Protein AF-A0A8T3MYI1-F1 (afdb_monomer_lite)

Structure (mmCIF, N/CA/C/O backbone):
data_AF-A0A8T3MYI1-F1
#
_entry.id   AF-A0A8T3MYI1-F1
#
loop_
_atom_site.group_PDB
_atom_site.id
_atom_site.type_symbol
_atom_site.label_atom_id
_atom_site.label_alt_id
_atom_site.label_comp_id
_atom_site.label_asym_id
_atom_site.label_entity_id
_atom_site.label_seq_id
_atom_site.pdbx_PDB_ins_code
_atom_site.Cartn_x
_atom_site.Cartn_y
_atom_site.Cartn_z
_atom_site.occupancy
_atom_site.B_iso_or_equiv
_atom_site.auth_seq_id
_atom_site.auth_comp_id
_atom_site.auth_asym_id
_atom_site.auth_atom_id
_atom_site.pdbx_PDB_model_num
ATOM 1 N N . VAL A 1 1 ? 1.004 -7.650 1.756 1.00 81.44 1 VAL A N 1
ATOM 2 C CA . VAL A 1 1 ? 0.601 -7.490 0.341 1.00 81.44 1 VAL A CA 1
ATOM 3 C C . VAL A 1 1 ? 0.420 -8.869 -0.266 1.00 81.44 1 VAL A C 1
ATOM 5 O O . VAL A 1 1 ? 1.256 -9.726 -0.008 1.00 81.44 1 VAL A O 1
ATOM 8 N N . HIS A 1 2 ? -0.669 -9.087 -1.003 1.00 85.06 2 HIS A N 1
ATOM 9 C CA . HIS A 1 2 ? -0.891 -10.297 -1.803 1.00 85.06 2 HIS A CA 1
ATOM 10 C C . HIS A 1 2 ? -0.866 -9.922 -3.284 1.00 85.06 2 HIS A C 1
ATOM 12 O O . HIS A 1 2 ? -1.237 -8.796 -3.618 1.00 85.06 2 HIS A O 1
ATOM 18 N N . ASN A 1 3 ? -0.448 -10.842 -4.149 1.00 83.56 3 ASN A N 1
ATOM 19 C CA . ASN A 1 3 ? -0.556 -10.671 -5.597 1.00 83.56 3 ASN A CA 1
ATOM 20 C C . ASN A 1 3 ? -1.598 -11.628 -6.200 1.00 83.56 3 ASN A C 1
ATOM 22 O O . ASN A 1 3 ? -2.142 -12.500 -5.522 1.00 83.56 3 ASN A O 1
ATOM 26 N N . THR A 1 4 ? -1.874 -11.466 -7.494 1.00 77.19 4 THR A N 1
ATOM 27 C CA . THR A 1 4 ? -2.800 -12.326 -8.252 1.00 77.19 4 THR A CA 1
ATOM 28 C C . THR A 1 4 ? -2.270 -13.746 -8.497 1.00 77.19 4 THR A C 1
ATOM 30 O O . THR A 1 4 ? -2.989 -14.557 -9.067 1.00 77.19 4 THR A O 1
ATOM 33 N N . HIS A 1 5 ? -1.049 -14.058 -8.044 1.00 79.25 5 HIS A N 1
ATOM 34 C CA . HIS A 1 5 ? -0.406 -15.375 -8.132 1.00 79.25 5 HIS A CA 1
ATOM 35 C C . HIS A 1 5 ? -0.456 -16.131 -6.792 1.00 79.25 5 HIS A C 1
ATOM 37 O O . HIS A 1 5 ? 0.260 -17.110 -6.611 1.00 79.25 5 HIS A O 1
ATOM 43 N N . LEU A 1 6 ? -1.299 -15.683 -5.850 1.00 81.38 6 LEU A N 1
ATOM 44 C CA . LEU A 1 6 ? -1.470 -16.267 -4.510 1.00 81.38 6 LEU A CA 1
ATOM 45 C C . LEU A 1 6 ? -0.225 -16.180 -3.610 1.00 81.38 6 LEU A C 1
ATOM 47 O O . LEU A 1 6 ? -0.163 -16.822 -2.563 1.00 81.38 6 LEU A O 1
ATOM 51 N N . GLU A 1 7 ? 0.746 -15.342 -3.964 1.00 84.56 7 GLU A N 1
ATOM 52 C CA . GLU A 1 7 ? 1.916 -15.083 -3.132 1.00 84.56 7 GLU A CA 1
ATOM 53 C C . GLU A 1 7 ? 1.643 -13.961 -2.127 1.00 84.56 7 GLU A C 1
ATOM 55 O O . GLU A 1 7 ? 0.741 -13.129 -2.296 1.00 84.56 7 GLU A O 1
ATOM 60 N N . ARG A 1 8 ? 2.480 -13.893 -1.085 1.00 87.56 8 ARG A N 1
ATOM 61 C CA . ARG A 1 8 ? 2.399 -12.864 -0.048 1.00 87.56 8 ARG A CA 1
ATOM 62 C C . ARG A 1 8 ? 3.771 -12.325 0.328 1.00 87.56 8 ARG A C 1
ATOM 64 O O . ARG A 1 8 ? 4.687 -13.088 0.611 1.00 87.56 8 ARG A O 1
ATOM 71 N N . HIS A 1 9 ? 3.850 -11.006 0.468 1.00 86.12 9 HIS A N 1
ATOM 72 C CA . HIS A 1 9 ? 5.003 -10.308 1.030 1.00 86.12 9 HIS A CA 1
ATOM 73 C C . HIS A 1 9 ? 4.572 -9.325 2.123 1.00 86.12 9 HIS A C 1
ATOM 75 O O . HIS A 1 9 ? 3.527 -8.672 2.009 1.00 86.12 9 HIS A O 1
ATOM 81 N N . LEU A 1 10 ? 5.357 -9.225 3.198 1.00 87.62 10 LEU A N 1
ATOM 82 C CA . LEU A 1 10 ? 5.094 -8.324 4.318 1.00 87.62 10 LEU A CA 1
ATOM 83 C C . LEU A 1 10 ? 6.112 -7.184 4.313 1.00 87.62 10 LEU A C 1
ATOM 85 O O . LEU A 1 10 ? 7.280 -7.401 4.610 1.00 87.62 10 LEU A O 1
ATOM 89 N N . TYR A 1 11 ? 5.639 -5.971 4.039 1.00 86.62 11 TYR A N 1
ATOM 90 C CA . TYR A 1 11 ? 6.406 -4.754 4.280 1.00 86.62 11 TYR A CA 1
ATOM 91 C C . TYR A 1 11 ? 6.145 -4.294 5.711 1.00 86.62 11 TYR A C 1
ATOM 93 O O . TYR A 1 11 ? 5.000 -4.015 6.074 1.00 86.62 11 TYR A O 1
ATOM 101 N N . THR A 1 12 ? 7.186 -4.254 6.537 1.00 88.19 12 THR A N 1
ATOM 102 C CA . THR A 1 12 ? 7.083 -3.795 7.924 1.00 88.19 12 THR A CA 1
ATOM 103 C C . THR A 1 12 ? 7.441 -2.321 8.012 1.00 88.19 12 THR A C 1
ATOM 105 O O . THR A 1 12 ? 8.564 -1.937 7.696 1.00 88.19 12 THR A O 1
ATOM 108 N N . LEU A 1 13 ? 6.500 -1.512 8.487 1.00 86.19 13 LEU A N 1
ATOM 109 C CA . LEU A 1 13 ? 6.693 -0.094 8.771 1.00 86.19 13 LEU A CA 1
ATOM 110 C C . LEU A 1 13 ? 6.732 0.103 10.286 1.00 86.19 13 LEU A C 1
ATOM 112 O O . LEU A 1 13 ? 5.944 -0.513 11.003 1.00 86.19 13 LEU A O 1
ATOM 116 N N . ARG A 1 14 ? 7.658 0.929 10.774 1.00 84.62 14 ARG A N 1
ATOM 117 C CA . ARG A 1 14 ? 7.828 1.215 12.205 1.00 84.62 14 ARG A CA 1
ATOM 118 C C . ARG A 1 14 ? 7.664 2.717 12.460 1.00 84.62 14 ARG A C 1
ATOM 120 O O . ARG A 1 14 ? 8.676 3.412 12.510 1.00 84.62 14 ARG A O 1
ATOM 127 N N . PRO A 1 15 ? 6.422 3.216 12.568 1.00 81.31 15 PRO A N 1
ATOM 128 C CA . PRO A 1 15 ? 6.172 4.601 12.950 1.00 81.31 15 PRO A CA 1
ATOM 129 C C . PRO A 1 15 ? 6.555 4.842 14.412 1.00 81.31 15 PRO A C 1
ATOM 131 O O . PRO A 1 15 ? 6.333 3.973 15.260 1.00 81.31 15 PRO A O 1
ATOM 134 N N . ARG A 1 16 ? 7.114 6.015 14.714 1.00 77.62 16 ARG A N 1
ATOM 135 C CA . ARG A 1 16 ? 7.234 6.524 16.086 1.00 77.62 16 ARG A CA 1
ATOM 136 C C . ARG A 1 16 ? 6.031 7.405 16.412 1.00 77.62 16 ARG A C 1
ATOM 138 O O . ARG A 1 16 ? 5.364 7.908 15.514 1.00 77.62 16 ARG A O 1
ATOM 145 N N . ALA A 1 17 ? 5.736 7.572 17.701 1.00 68.75 17 ALA A N 1
ATOM 146 C CA . ALA A 1 17 ? 4.556 8.312 18.154 1.00 68.75 17 ALA A CA 1
ATOM 147 C C . ALA A 1 17 ? 4.548 9.782 17.690 1.00 68.75 17 ALA A C 1
ATOM 149 O O . ALA A 1 17 ? 3.478 10.358 17.515 1.00 68.75 17 ALA A O 1
ATOM 150 N N . GLU A 1 18 ? 5.724 10.367 17.455 1.00 75.06 18 GLU A N 1
ATOM 151 C CA . GLU A 1 18 ? 5.868 11.738 16.957 1.00 75.06 18 GLU A CA 1
ATOM 152 C C . GLU A 1 18 ? 5.702 11.866 15.426 1.00 75.06 18 GLU A C 1
ATOM 154 O O . GLU A 1 18 ? 5.572 12.977 14.913 1.00 75.06 18 GLU A O 1
ATOM 159 N N . ASP A 1 19 ? 5.674 10.755 14.680 1.00 74.81 19 ASP A N 1
ATOM 160 C CA . ASP A 1 19 ? 5.687 10.759 13.214 1.00 74.81 19 ASP A CA 1
ATOM 161 C C . ASP A 1 19 ? 4.273 10.945 12.635 1.00 74.81 19 ASP A C 1
ATOM 163 O O . ASP A 1 19 ? 3.647 10.000 12.148 1.00 74.81 19 ASP A O 1
ATOM 167 N N . VAL A 1 20 ? 3.746 12.174 12.663 1.00 79.12 20 VAL A N 1
ATOM 168 C CA . VAL A 1 20 ? 2.464 12.507 12.016 1.00 79.12 20 VAL A CA 1
ATOM 169 C C . VAL A 1 20 ? 2.628 13.700 11.057 1.00 79.12 20 VAL A C 1
ATOM 171 O O . VAL A 1 20 ? 2.730 14.837 11.514 1.00 79.12 20 VAL A O 1
ATOM 174 N N . PRO A 1 21 ? 2.596 13.493 9.721 1.00 83.44 21 PRO A N 1
ATOM 175 C CA . PRO A 1 21 ? 2.423 12.215 9.028 1.00 83.44 21 PRO A CA 1
ATOM 176 C C . PRO A 1 21 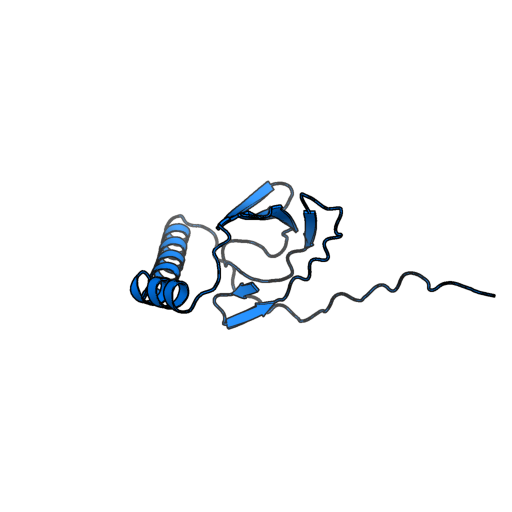? 3.699 11.361 9.040 1.00 83.44 21 PRO A C 1
ATOM 178 O O . PRO A 1 21 ? 4.798 11.864 8.825 1.00 83.44 21 PRO A O 1
ATOM 181 N N . PHE A 1 22 ? 3.533 10.049 9.181 1.00 90.69 22 PHE A N 1
ATOM 182 C CA . PHE A 1 22 ? 4.621 9.091 9.041 1.00 90.69 22 PHE A CA 1
ATOM 183 C C . PHE A 1 22 ? 4.930 8.882 7.560 1.00 90.69 22 PHE A C 1
ATOM 185 O O . PHE A 1 22 ? 4.027 8.609 6.762 1.00 90.69 22 PHE A O 1
ATOM 192 N N . VAL A 1 23 ? 6.206 8.986 7.191 1.00 92.38 23 VAL A N 1
ATOM 193 C CA . VAL A 1 23 ? 6.674 8.749 5.823 1.00 92.38 23 VAL A CA 1
ATOM 194 C C . VAL A 1 23 ? 7.808 7.738 5.844 1.00 92.38 23 VAL A C 1
ATOM 196 O O . VAL A 1 23 ? 8.795 7.911 6.552 1.00 92.38 23 VAL A O 1
ATOM 199 N N . ALA A 1 24 ? 7.685 6.693 5.033 1.00 91.62 24 ALA A N 1
ATOM 200 C CA . ALA A 1 24 ? 8.718 5.681 4.863 1.00 91.62 24 ALA A CA 1
ATOM 201 C C . ALA A 1 24 ? 8.957 5.396 3.386 1.00 91.62 24 ALA A C 1
ATOM 203 O O . ALA A 1 24 ? 8.032 5.454 2.575 1.00 91.62 24 ALA A O 1
ATOM 204 N N . SER A 1 25 ? 10.196 5.053 3.045 1.00 90.19 25 SER A N 1
ATOM 205 C CA . SER A 1 25 ? 10.557 4.613 1.701 1.00 90.19 25 SER A CA 1
ATOM 206 C C . SER A 1 25 ? 11.255 3.262 1.735 1.00 90.19 25 SER A C 1
ATOM 208 O O . SER A 1 25 ? 12.035 2.998 2.646 1.00 90.19 25 SER A O 1
ATOM 210 N N . MET A 1 26 ? 10.977 2.418 0.747 1.00 90.50 26 MET A N 1
ATOM 211 C CA . MET A 1 26 ? 11.559 1.080 0.629 1.00 90.50 26 MET A CA 1
ATOM 212 C C . MET A 1 26 ? 11.596 0.630 -0.828 1.00 90.50 26 MET A C 1
ATOM 214 O O . MET A 1 26 ? 10.767 1.059 -1.634 1.00 90.50 26 MET A O 1
ATOM 218 N N . ASP A 1 27 ? 12.525 -0.259 -1.155 1.00 90.19 27 ASP A N 1
ATOM 219 C CA . ASP A 1 27 ? 12.613 -0.826 -2.496 1.00 90.19 27 ASP A CA 1
ATOM 220 C C . ASP A 1 27 ? 11.497 -1.846 -2.741 1.00 90.19 27 ASP A C 1
ATOM 222 O O . ASP A 1 27 ? 11.033 -2.564 -1.842 1.00 90.19 27 ASP A O 1
ATOM 226 N N . LYS A 1 28 ? 11.039 -1.915 -3.990 1.00 87.62 28 LYS A N 1
ATOM 227 C CA . LYS A 1 28 ? 10.015 -2.860 -4.408 1.00 87.62 28 LYS A CA 1
ATOM 228 C C . LYS A 1 28 ? 10.582 -4.274 -4.451 1.00 87.62 28 LYS A C 1
ATOM 230 O O . LYS A 1 28 ? 11.169 -4.723 -5.424 1.00 87.62 28 LYS A O 1
ATOM 235 N N . ALA A 1 29 ? 10.307 -5.011 -3.387 1.00 86.94 29 ALA A N 1
ATOM 236 C CA . ALA A 1 29 ? 10.665 -6.423 -3.277 1.00 86.94 29 ALA A CA 1
ATOM 237 C C . ALA A 1 29 ? 9.584 -7.422 -3.756 1.00 86.94 29 ALA A C 1
ATOM 239 O O . ALA A 1 29 ? 9.761 -8.627 -3.579 1.00 86.94 29 ALA A O 1
ATOM 240 N N . PHE A 1 30 ? 8.445 -6.977 -4.311 1.00 86.62 30 PHE A N 1
ATOM 241 C CA . PHE A 1 30 ? 7.318 -7.876 -4.600 1.00 86.62 30 PHE A CA 1
ATOM 242 C C . PHE A 1 30 ? 6.627 -7.603 -5.941 1.00 86.62 30 PHE A C 1
ATOM 244 O O . PHE A 1 30 ? 6.269 -6.469 -6.266 1.00 86.62 30 PHE A O 1
ATOM 251 N N . TYR A 1 31 ? 6.395 -8.675 -6.704 1.00 83.94 31 TYR A N 1
ATOM 252 C CA . TYR A 1 31 ? 5.701 -8.620 -7.985 1.00 83.94 31 TYR A CA 1
ATOM 253 C C . TYR A 1 31 ? 4.190 -8.504 -7.775 1.00 83.94 31 TYR A C 1
ATOM 255 O O . TYR A 1 31 ? 3.550 -9.413 -7.242 1.00 83.94 31 TYR A O 1
ATOM 263 N N . VAL A 1 32 ? 3.612 -7.389 -8.224 1.00 81.75 32 VAL A N 1
ATOM 264 C CA . VAL A 1 32 ? 2.185 -7.068 -8.028 1.00 81.75 32 VAL A CA 1
ATOM 265 C C . VAL A 1 32 ? 1.418 -6.821 -9.327 1.00 81.75 32 VAL A C 1
ATOM 267 O O . VAL A 1 32 ? 0.192 -6.861 -9.318 1.00 81.75 32 VAL A O 1
ATOM 270 N N . SER A 1 33 ? 2.106 -6.576 -10.446 1.00 82.44 33 SER A N 1
ATOM 271 C CA . SER A 1 33 ? 1.478 -6.280 -11.737 1.00 82.44 33 SER A CA 1
ATOM 272 C C . SER A 1 33 ? 2.414 -6.634 -12.896 1.00 82.44 33 SER A C 1
ATOM 274 O O . SER A 1 33 ? 3.599 -6.319 -12.809 1.00 82.44 33 SER A O 1
ATOM 276 N N . PRO A 1 34 ? 1.899 -7.200 -14.005 1.00 80.62 34 PRO A N 1
ATOM 277 C CA . PRO A 1 34 ? 2.685 -7.446 -15.216 1.00 80.62 34 PRO A CA 1
ATOM 278 C C . PRO A 1 34 ? 3.091 -6.167 -15.956 1.00 80.62 34 PRO A C 1
ATOM 280 O O . PRO A 1 34 ? 3.981 -6.201 -16.799 1.00 80.62 34 PRO A O 1
ATOM 283 N N . PHE A 1 35 ? 2.468 -5.025 -15.660 1.00 81.75 35 PHE A N 1
ATOM 284 C CA . PHE A 1 35 ? 2.740 -3.764 -16.358 1.00 81.75 35 PHE A CA 1
ATOM 285 C C . PHE A 1 35 ? 3.765 -2.881 -15.636 1.00 81.75 35 PHE A C 1
ATOM 287 O O . PHE A 1 35 ? 4.223 -1.884 -16.191 1.00 81.75 35 PHE A O 1
ATOM 294 N N . ILE A 1 36 ? 4.168 -3.250 -14.417 1.00 82.69 36 ILE A N 1
ATOM 295 C CA . ILE A 1 36 ? 5.055 -2.451 -13.565 1.00 82.69 36 ILE A CA 1
ATOM 296 C C . ILE A 1 36 ? 6.327 -3.256 -13.276 1.00 82.69 36 ILE A C 1
ATOM 298 O O . ILE A 1 36 ? 6.239 -4.413 -12.875 1.00 82.69 36 ILE A O 1
ATOM 302 N N . GLY A 1 37 ? 7.496 -2.654 -13.511 1.00 82.62 37 GLY A N 1
ATOM 303 C CA . GLY A 1 37 ? 8.803 -3.287 -13.297 1.00 82.62 37 GLY A CA 1
ATOM 304 C C . GLY A 1 37 ? 9.090 -3.593 -11.824 1.00 82.62 37 GLY A C 1
ATOM 305 O O . GLY A 1 37 ? 8.336 -3.186 -10.940 1.00 82.62 37 GLY A O 1
ATOM 306 N N . MET A 1 38 ? 10.160 -4.344 -11.558 1.00 86.06 38 MET A N 1
ATOM 307 C CA . MET A 1 38 ? 10.629 -4.632 -10.189 1.00 86.06 38 MET A CA 1
ATOM 308 C C . MET A 1 38 ? 11.599 -3.563 -9.670 1.00 86.06 38 MET A C 1
ATOM 310 O O . MET A 1 38 ? 11.777 -3.419 -8.468 1.00 86.06 38 MET A O 1
ATOM 314 N N . ASP A 1 39 ? 12.175 -2.788 -10.579 1.00 84.75 39 ASP A N 1
ATOM 315 C CA . ASP A 1 39 ? 13.039 -1.628 -10.384 1.00 84.75 39 ASP A CA 1
ATOM 316 C C . ASP A 1 39 ? 12.237 -0.391 -9.940 1.00 84.75 39 ASP A C 1
ATOM 318 O O . ASP A 1 39 ? 12.242 0.658 -10.579 1.00 84.75 39 ASP A O 1
ATOM 322 N N . GLY A 1 40 ? 11.494 -0.536 -8.842 1.00 86.81 40 GLY A N 1
ATOM 323 C CA . GLY A 1 40 ? 10.651 0.514 -8.280 1.00 86.81 40 GLY A CA 1
ATOM 324 C C . GLY A 1 40 ? 10.985 0.815 -6.823 1.00 86.81 40 GLY A C 1
ATOM 325 O O . GLY A 1 40 ? 11.433 -0.054 -6.076 1.00 86.81 40 GLY A O 1
ATOM 326 N N . LYS A 1 41 ? 10.705 2.043 -6.392 1.00 91.00 41 LYS A N 1
ATOM 327 C CA . LYS A 1 41 ? 10.765 2.460 -4.989 1.00 91.00 41 LYS A CA 1
ATOM 328 C C . LYS A 1 41 ? 9.384 2.886 -4.522 1.00 91.00 41 LYS A C 1
ATOM 330 O O . LYS A 1 41 ? 8.720 3.687 -5.183 1.00 91.00 41 LYS A O 1
ATOM 335 N N . TYR A 1 42 ? 8.966 2.357 -3.377 1.00 92.56 42 TYR A N 1
ATOM 336 C CA . TYR A 1 42 ? 7.738 2.754 -2.709 1.00 92.56 42 TYR A CA 1
ATOM 337 C C . TYR A 1 42 ? 8.004 3.876 -1.718 1.00 92.56 42 TYR A C 1
ATOM 339 O O . TYR A 1 42 ? 8.920 3.780 -0.905 1.00 92.56 42 TYR A O 1
ATOM 347 N N . THR A 1 43 ? 7.144 4.888 -1.728 1.00 93.19 43 THR A N 1
ATOM 348 C CA . THR A 1 43 ? 7.003 5.863 -0.646 1.00 93.19 43 THR A CA 1
ATOM 349 C C . THR A 1 43 ? 5.611 5.720 -0.055 1.00 93.19 43 THR A C 1
ATOM 351 O O . THR A 1 43 ? 4.606 5.852 -0.757 1.00 93.19 43 THR A O 1
ATOM 354 N N . VAL A 1 44 ? 5.555 5.423 1.240 1.00 93.69 44 VAL A N 1
ATOM 355 C CA . VAL A 1 44 ? 4.315 5.264 1.993 1.00 93.69 44 VAL A CA 1
ATOM 356 C C . VAL A 1 44 ? 4.147 6.457 2.911 1.00 93.69 44 VAL A C 1
ATOM 358 O O . VAL A 1 44 ? 5.031 6.754 3.710 1.00 93.69 44 VAL A O 1
ATOM 361 N N . HIS A 1 45 ? 2.995 7.106 2.811 1.00 93.62 45 HIS A N 1
ATOM 362 C CA . HIS A 1 45 ? 2.556 8.149 3.723 1.00 93.62 45 HIS A CA 1
ATOM 363 C C . HIS A 1 45 ? 1.408 7.598 4.561 1.00 93.62 45 HIS A C 1
ATOM 365 O O . HIS A 1 45 ? 0.422 7.110 4.009 1.00 93.62 45 HIS A O 1
ATOM 371 N N . VAL A 1 46 ? 1.516 7.692 5.881 1.00 93.06 46 VAL A N 1
ATOM 372 C CA . VAL A 1 46 ? 0.462 7.300 6.815 1.00 93.06 46 VAL A CA 1
ATOM 373 C C . VAL A 1 46 ? 0.102 8.497 7.674 1.00 93.06 46 VAL A C 1
ATOM 375 O O . VAL A 1 46 ? 0.959 9.153 8.261 1.00 93.06 46 VAL A O 1
ATOM 378 N N . ARG A 1 47 ? -1.194 8.776 7.754 1.00 91.69 47 ARG A N 1
ATOM 379 C CA . ARG A 1 47 ? -1.762 9.754 8.671 1.00 91.69 47 ARG A CA 1
ATOM 380 C C . ARG A 1 47 ? -2.857 9.073 9.476 1.00 91.69 47 ARG A C 1
ATOM 382 O O . ARG A 1 47 ? -3.909 8.749 8.922 1.00 91.69 47 ARG A O 1
ATOM 389 N N . ASP A 1 48 ? -2.577 8.833 10.751 1.00 90.19 48 ASP A N 1
ATOM 390 C CA . ASP A 1 48 ? -3.530 8.270 11.705 1.00 90.19 48 ASP A CA 1
ATOM 391 C C . ASP A 1 48 ? -4.087 9.398 12.577 1.00 90.19 48 ASP A C 1
ATOM 393 O O . ASP A 1 48 ? -3.405 9.938 13.444 1.00 90.19 48 ASP A O 1
ATOM 397 N N . GLU A 1 49 ? -5.318 9.803 12.285 1.00 90.06 49 GLU A N 1
ATOM 398 C CA . GLU A 1 49 ? -6.075 10.789 13.049 1.00 90.06 49 GLU A CA 1
ATOM 399 C C . GLU A 1 49 ? -7.145 10.070 13.895 1.00 90.06 49 GLU A C 1
ATOM 401 O O . GLU A 1 49 ? -7.592 8.970 13.544 1.00 90.06 49 GLU A O 1
ATOM 406 N N . PRO A 1 50 ? -7.663 10.698 14.970 1.00 90.50 50 PRO A N 1
ATOM 407 C CA . PRO A 1 50 ? -8.630 10.061 15.867 1.00 90.50 50 PRO A CA 1
ATOM 408 C C . PRO A 1 50 ? -9.835 9.425 15.157 1.00 90.50 50 PRO A C 1
ATOM 410 O O . PRO A 1 50 ? -10.258 8.328 15.515 1.00 90.50 50 PRO A O 1
ATOM 413 N N . ASN A 1 51 ? -10.354 10.070 14.107 1.00 92.62 51 ASN A N 1
ATOM 414 C CA . ASN A 1 51 ? -11.547 9.620 13.383 1.00 92.62 51 ASN A CA 1
ATOM 415 C C . ASN A 1 51 ? -11.271 9.162 11.944 1.00 92.62 51 ASN A C 1
ATOM 417 O O . ASN A 1 51 ? -12.202 8.744 11.250 1.00 92.62 51 ASN A O 1
ATOM 421 N N . ARG A 1 52 ? -10.023 9.237 11.474 1.00 93.81 52 ARG A N 1
ATOM 422 C CA . ARG A 1 52 ? -9.691 9.035 10.064 1.00 93.81 52 ARG A CA 1
ATOM 423 C C . ARG A 1 52 ? -8.305 8.426 9.914 1.00 93.81 52 ARG A C 1
ATOM 425 O O . ARG A 1 52 ? -7.355 8.887 10.523 1.00 93.81 52 ARG A O 1
ATOM 432 N N . LEU A 1 53 ? -8.184 7.433 9.044 1.00 93.06 53 LEU A N 1
ATOM 433 C CA . LEU A 1 53 ? -6.899 6.865 8.651 1.00 93.06 53 LEU A CA 1
ATOM 434 C C . LEU A 1 53 ? -6.700 7.104 7.159 1.00 93.06 53 LEU A C 1
ATOM 436 O O . LEU A 1 53 ? -7.535 6.704 6.348 1.00 93.06 53 LEU A O 1
ATOM 440 N N . SER A 1 54 ? -5.604 7.762 6.800 1.00 94.81 54 SER A N 1
ATOM 441 C CA . SER A 1 54 ? -5.223 7.983 5.406 1.00 94.81 54 SER A CA 1
ATOM 442 C C . SER A 1 54 ? -3.879 7.325 5.130 1.00 94.81 54 SER A C 1
ATOM 444 O O . SER A 1 54 ? -2.906 7.567 5.840 1.00 94.81 54 SER A O 1
ATOM 446 N N . ILE A 1 55 ? -3.829 6.496 4.093 1.00 94.44 55 ILE A N 1
ATOM 447 C CA . ILE A 1 55 ? -2.622 5.802 3.644 1.00 94.44 55 ILE A CA 1
ATOM 448 C C . ILE A 1 55 ? -2.440 6.121 2.166 1.00 94.44 55 ILE A C 1
ATOM 450 O O . ILE A 1 55 ? -3.351 5.889 1.378 1.00 94.44 55 ILE A O 1
ATOM 454 N N . ALA A 1 56 ? -1.278 6.631 1.776 1.00 95.31 56 ALA A N 1
ATOM 455 C CA . ALA A 1 56 ? -0.904 6.776 0.375 1.00 95.31 56 ALA A CA 1
ATOM 456 C C . ALA A 1 56 ? 0.347 5.951 0.086 1.00 95.31 56 ALA A C 1
ATOM 458 O O . ALA A 1 56 ? 1.287 5.959 0.876 1.00 95.31 56 ALA A O 1
ATOM 459 N N . ILE A 1 57 ? 0.348 5.240 -1.038 1.00 93.81 57 ILE A N 1
ATOM 460 C CA . ILE A 1 57 ? 1.479 4.452 -1.521 1.00 93.81 57 ILE A CA 1
ATOM 461 C C . ILE A 1 57 ? 1.772 4.915 -2.942 1.00 93.81 57 ILE A C 1
ATOM 463 O O . ILE A 1 57 ? 0.946 4.748 -3.847 1.00 93.81 57 ILE A O 1
ATOM 467 N N . ASN A 1 58 ? 2.951 5.501 -3.113 1.00 93.94 58 ASN A N 1
ATOM 468 C CA . ASN A 1 58 ? 3.450 5.987 -4.388 1.00 93.94 58 ASN A CA 1
ATOM 469 C C . ASN A 1 58 ? 4.620 5.113 -4.837 1.00 93.94 58 ASN A C 1
ATOM 471 O O . ASN A 1 58 ? 5.502 4.812 -4.038 1.00 93.94 58 ASN A O 1
ATOM 475 N N . GLU A 1 59 ? 4.637 4.720 -6.105 1.00 92.44 59 GLU A N 1
ATOM 476 C CA . GLU A 1 59 ? 5.723 3.982 -6.744 1.00 92.44 59 GLU A CA 1
ATOM 477 C C . GLU A 1 59 ? 6.402 4.873 -7.783 1.00 92.44 59 GLU A C 1
ATOM 479 O O . GLU A 1 59 ? 5.731 5.470 -8.633 1.00 92.44 59 GLU A O 1
ATOM 484 N N . ARG A 1 60 ? 7.733 4.944 -7.732 1.00 90.00 60 ARG A N 1
ATOM 485 C CA . ARG A 1 60 ? 8.563 5.606 -8.747 1.00 90.00 60 ARG A CA 1
ATOM 486 C C . ARG A 1 60 ? 9.583 4.622 -9.310 1.00 90.00 60 ARG A C 1
ATOM 488 O O . ARG A 1 60 ? 10.108 3.811 -8.552 1.00 90.00 60 ARG A O 1
ATOM 495 N N . ALA A 1 61 ? 9.892 4.731 -10.597 1.00 87.69 61 ALA A N 1
ATOM 496 C CA . ALA A 1 61 ? 11.013 4.043 -11.242 1.00 87.69 61 ALA A CA 1
ATOM 497 C C . ALA A 1 61 ? 11.773 5.042 -12.113 1.00 87.69 61 ALA A C 1
ATOM 499 O O . ALA A 1 61 ? 11.132 5.857 -12.777 1.00 87.69 61 ALA A O 1
ATOM 500 N N . ALA A 1 62 ? 13.109 4.996 -12.095 1.00 83.00 62 ALA A N 1
ATOM 501 C CA . ALA A 1 62 ? 13.971 5.936 -12.827 1.00 83.00 62 ALA A CA 1
ATOM 502 C C . ALA A 1 62 ? 13.524 7.412 -12.675 1.00 83.00 62 ALA A C 1
ATOM 504 O O . ALA A 1 62 ? 13.403 8.147 -13.649 1.00 83.00 62 ALA A O 1
ATOM 505 N N . ASP A 1 63 ? 13.179 7.805 -11.443 1.00 76.88 63 ASP A N 1
ATOM 506 C CA . ASP A 1 63 ? 12.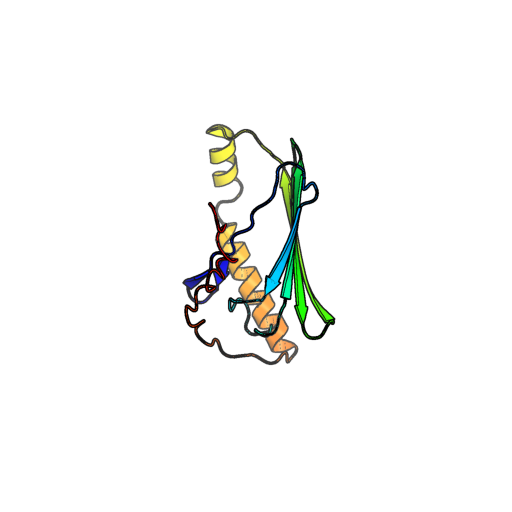628 9.118 -11.080 1.00 76.88 63 ASP A CA 1
ATOM 507 C C . ASP A 1 63 ? 11.311 9.538 -11.755 1.00 76.88 63 ASP A C 1
ATOM 509 O O . ASP A 1 63 ? 10.840 10.651 -11.524 1.00 76.88 63 ASP A O 1
ATOM 513 N N . ALA A 1 64 ? 10.624 8.646 -12.467 1.00 84.69 64 ALA A N 1
ATOM 514 C CA . ALA A 1 64 ? 9.280 8.872 -12.987 1.00 84.69 64 ALA A CA 1
ATOM 515 C C . ALA A 1 64 ? 8.203 8.268 -12.058 1.00 84.69 64 ALA A C 1
ATOM 517 O O . ALA A 1 64 ? 8.371 7.149 -11.559 1.00 84.69 64 ALA A O 1
ATOM 518 N N . PRO A 1 65 ? 7.077 8.966 -11.809 1.00 86.88 65 PRO A N 1
ATOM 519 C CA . PRO A 1 65 ? 5.948 8.390 -11.085 1.00 86.88 65 PRO A CA 1
ATOM 520 C C . PRO A 1 65 ? 5.280 7.292 -11.924 1.00 86.88 65 PRO A C 1
ATOM 522 O O . PRO A 1 65 ? 4.839 7.545 -13.042 1.00 86.88 65 PRO A O 1
ATOM 525 N N . LEU A 1 66 ? 5.182 6.081 -11.372 1.00 88.75 66 LEU A N 1
ATOM 526 C CA . LEU A 1 66 ? 4.529 4.941 -12.023 1.00 88.75 66 LEU A CA 1
ATOM 527 C C . LEU A 1 66 ? 3.128 4.676 -11.480 1.00 88.75 66 LEU A C 1
ATOM 529 O O . LEU A 1 66 ? 2.216 4.350 -12.237 1.00 88.75 66 LEU A O 1
ATOM 533 N N . LEU A 1 67 ? 2.955 4.784 -10.165 1.00 89.25 67 LEU A N 1
ATOM 534 C CA . LEU A 1 67 ? 1.691 4.482 -9.509 1.00 89.25 67 LEU A CA 1
ATOM 535 C C . LEU A 1 67 ? 1.500 5.407 -8.315 1.00 89.25 67 LEU A C 1
ATOM 537 O O . LEU A 1 67 ? 2.401 5.582 -7.503 1.00 89.25 67 LEU A O 1
ATOM 541 N N . ALA A 1 68 ? 0.311 5.984 -8.205 1.00 92.31 68 ALA A N 1
ATOM 542 C CA . ALA A 1 68 ? -0.104 6.769 -7.056 1.00 92.31 68 ALA A CA 1
ATOM 543 C C . ALA A 1 68 ? -1.433 6.209 -6.565 1.00 92.31 68 ALA A C 1
ATOM 545 O O . ALA A 1 68 ? -2.420 6.183 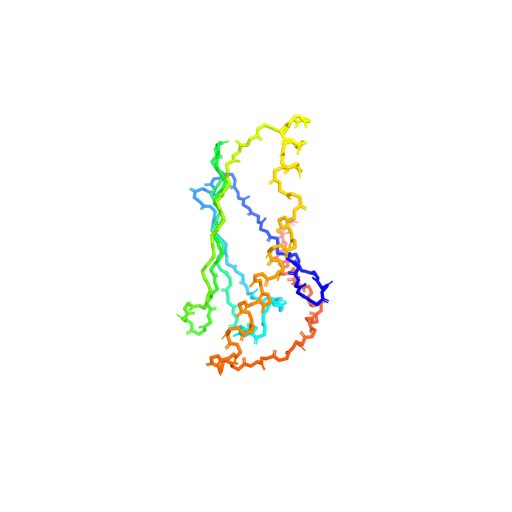-7.302 1.00 92.31 68 ALA A O 1
ATOM 546 N N . THR A 1 69 ? -1.454 5.719 -5.330 1.00 92.94 69 THR A N 1
ATOM 547 C CA . THR A 1 69 ? -2.659 5.146 -4.727 1.00 92.94 69 THR A CA 1
ATOM 548 C C . THR A 1 69 ? -2.878 5.727 -3.349 1.00 92.94 69 THR A C 1
ATOM 550 O O . THR A 1 69 ? -1.933 5.933 -2.591 1.00 92.94 69 THR A O 1
ATOM 553 N N . SER A 1 70 ? -4.137 5.992 -3.019 1.00 94.38 70 SER A N 1
ATOM 554 C CA . SER A 1 70 ? -4.533 6.458 -1.698 1.00 94.38 70 SER A CA 1
ATOM 555 C C . SER A 1 70 ? -5.750 5.688 -1.202 1.00 94.38 70 SER A C 1
ATOM 557 O O . SER A 1 70 ? -6.648 5.324 -1.961 1.00 94.38 70 SER A O 1
ATOM 559 N N . LEU A 1 71 ? -5.750 5.416 0.096 1.00 95.12 71 LEU A N 1
ATOM 560 C CA . LEU A 1 71 ? -6.818 4.779 0.837 1.00 95.12 71 LEU A CA 1
ATOM 561 C C . LEU A 1 71 ? -7.184 5.699 1.994 1.00 95.12 71 LEU A C 1
ATOM 563 O O . LEU A 1 71 ? -6.346 6.023 2.834 1.00 95.12 71 LEU A O 1
ATOM 567 N N . VAL A 1 72 ? -8.447 6.103 2.035 1.00 95.00 72 VAL A N 1
ATOM 568 C CA . VAL A 1 72 ? -9.001 6.918 3.111 1.00 95.00 72 VAL A CA 1
ATOM 569 C C . VAL A 1 72 ? -10.086 6.117 3.807 1.00 95.00 72 VAL A C 1
ATOM 571 O O . VAL A 1 72 ? -11.020 5.638 3.168 1.00 95.00 72 VAL A O 1
ATOM 574 N N . LEU A 1 73 ? -9.958 5.985 5.121 1.00 94.19 73 LEU A N 1
ATOM 575 C CA . LEU A 1 73 ? -10.856 5.221 5.972 1.00 94.19 73 LEU A CA 1
ATOM 576 C C . LEU A 1 73 ? -11.416 6.119 7.072 1.00 94.19 73 LEU A C 1
ATOM 578 O O . LEU A 1 73 ? -10.683 6.888 7.694 1.00 94.19 73 LEU A O 1
ATOM 582 N N . GLU A 1 74 ? -12.709 5.984 7.345 1.00 93.62 74 GLU A N 1
ATOM 583 C CA . GLU A 1 74 ? -13.342 6.574 8.523 1.00 93.62 74 GLU A CA 1
ATOM 584 C C . GLU A 1 74 ? -13.358 5.568 9.671 1.00 93.62 74 GLU A C 1
ATOM 586 O O . GLU A 1 74 ? -13.751 4.408 9.498 1.00 93.62 74 GLU A O 1
ATOM 591 N N . ARG A 1 75 ? -12.987 6.017 10.871 1.00 92.38 75 ARG A N 1
ATOM 592 C CA . ARG A 1 75 ? -13.040 5.178 12.065 1.00 92.38 75 ARG A CA 1
ATOM 593 C C . ARG A 1 75 ? -14.498 5.025 12.499 1.00 92.38 75 ARG A C 1
ATOM 595 O O . ARG A 1 75 ? -15.201 5.995 12.772 1.00 92.38 75 ARG A O 1
ATOM 602 N N . ARG A 1 76 ? -14.970 3.782 12.574 1.00 91.00 76 ARG A N 1
ATOM 603 C CA . ARG A 1 76 ? -16.307 3.435 13.072 1.00 91.00 76 ARG A CA 1
ATOM 604 C C . ARG A 1 76 ? -16.172 2.419 14.197 1.00 91.00 76 ARG A C 1
ATOM 606 O O . ARG A 1 76 ? -15.315 1.541 14.146 1.00 91.00 76 ARG A O 1
ATOM 613 N N . ARG A 1 77 ? -17.027 2.532 15.216 1.00 90.88 77 ARG A N 1
ATOM 614 C CA . ARG A 1 77 ? -17.043 1.586 16.337 1.00 90.88 77 ARG A CA 1
ATOM 615 C C . ARG A 1 77 ? -17.387 0.190 15.821 1.00 90.88 77 ARG A C 1
ATOM 617 O O . ARG A 1 77 ? -18.406 0.014 15.152 1.00 90.88 77 ARG A O 1
ATOM 624 N N . LEU A 1 78 ? -16.557 -0.792 16.159 1.00 90.69 78 LEU A N 1
ATOM 625 C CA . LEU A 1 78 ? -16.782 -2.183 15.789 1.00 90.69 78 LEU A CA 1
ATOM 626 C C . LEU A 1 78 ? -17.882 -2.765 16.684 1.00 90.69 78 LEU A C 1
ATOM 628 O O . LEU A 1 78 ? -17.671 -3.029 17.863 1.00 90.69 78 LEU A O 1
ATOM 632 N N . THR A 1 79 ? -19.085 -2.903 16.135 1.00 94.62 79 T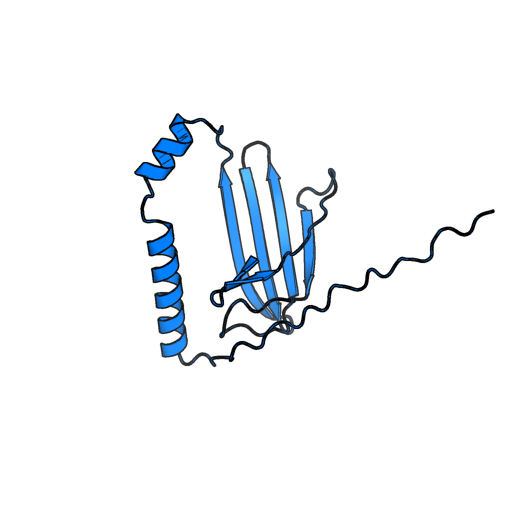HR A N 1
ATOM 633 C CA . THR A 1 79 ? -20.242 -3.492 16.819 1.00 94.62 79 THR A CA 1
ATOM 634 C C . THR A 1 79 ? -20.827 -4.605 15.960 1.00 94.62 79 THR A C 1
ATOM 636 O O . THR A 1 79 ? -20.751 -4.546 14.732 1.00 94.62 79 THR A O 1
ATOM 639 N N . ASN A 1 80 ? -21.493 -5.588 16.569 1.00 95.06 80 ASN A N 1
ATOM 640 C CA . ASN A 1 80 ? -22.136 -6.674 15.813 1.00 95.06 80 ASN A CA 1
ATOM 641 C C . ASN A 1 80 ? -23.113 -6.130 14.755 1.00 95.06 80 ASN A C 1
ATOM 643 O O . ASN A 1 80 ? -23.142 -6.600 13.620 1.00 95.06 80 ASN A O 1
ATOM 647 N N . ARG A 1 81 ? -23.853 -5.064 15.095 1.00 93.94 81 ARG A N 1
ATOM 648 C CA . ARG A 1 81 ? -24.778 -4.382 14.176 1.00 93.94 81 ARG A CA 1
ATOM 649 C C . ARG A 1 81 ? -24.058 -3.723 12.996 1.00 93.94 81 ARG A C 1
ATOM 651 O O . ARG A 1 81 ? -24.556 -3.799 11.876 1.00 93.94 81 ARG A O 1
ATOM 658 N N . SER A 1 82 ? -22.913 -3.072 13.222 1.00 91.19 82 SER A N 1
ATOM 659 C CA . SER A 1 82 ? -22.157 -2.427 12.139 1.00 91.19 82 SER A CA 1
ATOM 660 C C . SER A 1 82 ? -21.519 -3.452 11.203 1.00 91.19 82 SER A C 1
ATOM 662 O O . SER A 1 82 ? -21.541 -3.247 9.992 1.00 91.19 82 SER A O 1
ATOM 664 N N . VAL A 1 83 ? -21.021 -4.569 11.742 1.00 91.25 83 VAL A N 1
ATOM 665 C CA . VAL A 1 83 ? -20.455 -5.670 10.947 1.00 91.25 83 VAL A CA 1
ATOM 666 C C . VAL A 1 83 ? -21.534 -6.338 10.095 1.00 91.25 83 VAL A C 1
ATOM 668 O O . VAL A 1 83 ? -21.373 -6.427 8.880 1.00 91.25 83 VAL A O 1
ATOM 671 N N . LEU A 1 84 ? -22.670 -6.723 10.690 1.00 93.56 84 LEU A N 1
ATOM 672 C CA . LEU A 1 84 ? -23.775 -7.349 9.955 1.00 93.56 84 LEU A CA 1
ATOM 673 C C . LEU A 1 84 ? -24.311 -6.434 8.846 1.00 93.56 84 LEU A C 1
ATOM 675 O O . LEU A 1 84 ? -24.532 -6.877 7.721 1.00 93.56 84 LEU A O 1
ATOM 679 N N . ARG A 1 85 ? -24.448 -5.132 9.130 1.00 91.56 85 ARG A N 1
ATOM 680 C CA . ARG A 1 85 ? -24.830 -4.135 8.123 1.00 91.56 85 ARG A CA 1
ATOM 681 C C . ARG A 1 85 ? -23.838 -4.087 6.960 1.00 91.56 85 ARG A C 1
ATOM 683 O O . ARG A 1 85 ? -24.271 -3.952 5.821 1.00 91.56 85 ARG A O 1
ATOM 690 N N . MET A 1 86 ? -22.533 -4.185 7.224 1.00 89.50 86 MET A N 1
ATOM 691 C CA . MET A 1 86 ? -21.510 -4.215 6.173 1.00 89.50 86 MET A CA 1
ATOM 692 C C . MET A 1 86 ? -21.628 -5.468 5.305 1.00 89.50 86 MET A C 1
ATOM 694 O O . MET A 1 86 ? -21.594 -5.349 4.085 1.00 89.50 86 MET A O 1
ATOM 698 N N . LEU A 1 87 ? -21.829 -6.637 5.918 1.00 89.62 87 LEU A N 1
ATOM 699 C CA . LEU A 1 87 ? -21.996 -7.905 5.200 1.00 89.62 87 LEU A CA 1
ATOM 700 C C . LEU A 1 87 ? -23.211 -7.873 4.263 1.00 89.62 87 LEU A C 1
ATOM 702 O O . LEU A 1 87 ? -23.098 -8.252 3.101 1.00 89.62 87 LEU A O 1
ATOM 706 N N . VAL A 1 88 ? -24.346 -7.348 4.737 1.00 91.00 88 VAL A N 1
ATOM 707 C CA . VAL A 1 88 ? -25.578 -7.241 3.933 1.00 91.00 88 VAL A CA 1
ATOM 708 C C . VAL A 1 88 ? -25.475 -6.158 2.859 1.00 91.00 88 VAL A C 1
ATOM 710 O O . VAL A 1 88 ? -26.009 -6.318 1.766 1.00 91.00 88 VAL A O 1
ATOM 713 N N . ARG A 1 89 ? -24.787 -5.045 3.138 1.00 89.31 89 ARG A N 1
ATOM 714 C CA . ARG A 1 89 ? -24.649 -3.936 2.180 1.00 89.31 89 ARG A CA 1
ATOM 715 C C . ARG A 1 89 ? -23.663 -4.250 1.054 1.00 89.31 89 ARG A C 1
ATOM 717 O O . ARG A 1 89 ? -23.777 -3.675 -0.025 1.00 89.31 89 ARG A O 1
ATOM 724 N N . TYR A 1 90 ? -22.704 -5.139 1.302 1.00 87.69 90 TYR A N 1
ATOM 725 C CA . TYR A 1 90 ? -21.567 -5.387 0.417 1.00 87.69 90 TYR A CA 1
ATOM 726 C C . TYR A 1 90 ? -21.259 -6.881 0.181 1.00 87.69 90 TYR A C 1
ATOM 728 O O . TYR A 1 90 ? -20.085 -7.256 0.194 1.00 87.69 90 TYR A O 1
ATOM 736 N N . PRO A 1 91 ? -22.259 -7.743 -0.101 1.00 85.00 91 PRO A N 1
ATOM 737 C CA . PRO A 1 91 ? -22.057 -9.194 -0.180 1.00 85.00 91 PRO A CA 1
ATOM 738 C C . PRO A 1 91 ? -21.109 -9.605 -1.317 1.00 85.00 91 PRO A C 1
ATOM 740 O O . PRO A 1 91 ? -20.357 -10.565 -1.187 1.00 85.00 91 PRO A O 1
ATOM 743 N N . PHE A 1 92 ? -21.088 -8.840 -2.413 1.00 90.56 92 PHE A N 1
ATOM 744 C CA . PHE A 1 92 ? -20.297 -9.139 -3.612 1.00 90.56 92 PHE A CA 1
ATOM 745 C C . PHE A 1 92 ? -19.175 -8.128 -3.876 1.00 90.56 92 PHE A C 1
ATOM 747 O O . PHE A 1 92 ? -18.668 -8.037 -4.995 1.00 90.56 92 PHE A O 1
ATOM 754 N N . MET A 1 93 ? -18.758 -7.352 -2.867 1.00 88.81 93 MET A N 1
ATOM 755 C CA . MET A 1 93 ? -17.715 -6.339 -3.077 1.00 88.81 93 MET A CA 1
ATOM 756 C C . MET A 1 93 ? -16.381 -6.947 -3.518 1.00 88.81 93 MET A C 1
ATOM 758 O O . MET A 1 93 ? -15.738 -6.413 -4.418 1.00 88.81 93 MET A O 1
ATOM 762 N N . THR A 1 94 ? -15.995 -8.099 -2.967 1.00 86.19 94 THR A N 1
ATOM 763 C CA . THR A 1 94 ? -14.768 -8.798 -3.376 1.00 86.19 94 THR A CA 1
ATOM 764 C C . THR A 1 94 ? -14.820 -9.225 -4.843 1.00 86.19 94 THR A C 1
ATOM 766 O O . THR A 1 94 ? -13.873 -8.979 -5.586 1.00 86.19 94 THR A O 1
ATOM 769 N N . GLN A 1 95 ? -15.940 -9.806 -5.284 1.00 89.50 95 GLN A N 1
ATOM 770 C CA . GLN A 1 95 ? -16.117 -10.253 -6.671 1.00 89.50 95 GLN A CA 1
ATOM 771 C C . GLN A 1 95 ? -16.056 -9.075 -7.647 1.00 89.50 95 GLN A C 1
ATOM 773 O O . GLN A 1 95 ? -15.354 -9.142 -8.655 1.00 89.50 95 GLN A O 1
ATOM 778 N N . ARG A 1 96 ? -16.717 -7.958 -7.311 1.00 90.31 96 ARG A N 1
ATOM 779 C CA . ARG A 1 96 ? -16.661 -6.723 -8.102 1.00 90.31 96 ARG A CA 1
ATOM 780 C C . ARG A 1 96 ? -15.233 -6.192 -8.228 1.00 90.31 96 ARG A C 1
ATOM 782 O O . ARG A 1 96 ? -14.817 -5.843 -9.329 1.00 90.31 96 ARG A O 1
ATOM 789 N N . THR A 1 97 ? -14.482 -6.146 -7.129 1.00 88.50 97 THR A N 1
ATOM 790 C CA . THR A 1 97 ? -13.082 -5.694 -7.138 1.00 88.50 97 THR A CA 1
ATOM 791 C C . THR A 1 97 ? -12.221 -6.574 -8.041 1.00 88.50 97 THR A C 1
ATOM 793 O O . THR A 1 97 ? -11.483 -6.052 -8.873 1.00 88.50 97 THR A O 1
ATOM 796 N N . ILE A 1 98 ? -12.357 -7.900 -7.944 1.00 89.00 98 ILE A N 1
ATOM 797 C CA . ILE A 1 98 ? -11.627 -8.841 -8.803 1.00 89.00 98 ILE A CA 1
ATOM 798 C C . ILE A 1 98 ? -11.980 -8.612 -10.277 1.00 89.00 98 ILE A C 1
ATOM 800 O O . ILE A 1 98 ? -11.075 -8.488 -11.102 1.00 89.00 98 ILE A O 1
ATOM 804 N N . ALA A 1 99 ? -13.267 -8.501 -10.614 1.00 90.38 99 ALA A N 1
ATOM 805 C CA . ALA A 1 99 ? -13.712 -8.264 -11.987 1.00 90.38 99 ALA A CA 1
ATOM 806 C C . ALA A 1 99 ? -13.148 -6.953 -12.561 1.00 90.38 99 ALA A C 1
ATOM 808 O O . ALA A 1 99 ? -12.656 -6.931 -13.688 1.00 90.38 99 ALA A O 1
ATOM 809 N N . LEU A 1 100 ? -13.145 -5.876 -11.768 1.00 91.88 100 LEU A N 1
ATOM 810 C CA . LEU A 1 100 ? -12.572 -4.587 -12.161 1.00 91.88 100 LEU A CA 1
ATOM 811 C C . LEU A 1 100 ? -11.061 -4.665 -12.414 1.00 91.88 100 LEU A C 1
ATOM 813 O O . LEU A 1 100 ? -10.587 -4.073 -13.382 1.00 91.88 100 LEU A O 1
ATOM 817 N N . ILE A 1 101 ? -10.312 -5.412 -11.595 1.00 87.88 101 ILE A N 1
ATOM 818 C CA . ILE A 1 101 ? -8.866 -5.616 -11.791 1.00 87.88 101 ILE A CA 1
ATOM 819 C C . ILE A 1 101 ? -8.601 -6.324 -13.127 1.00 87.88 101 ILE A C 1
ATOM 821 O O . ILE A 1 101 ? -7.757 -5.875 -13.902 1.00 87.88 101 ILE A O 1
ATOM 825 N N . HIS A 1 102 ? -9.351 -7.388 -13.431 1.00 88.12 102 HIS A N 1
ATOM 826 C CA . HIS A 1 102 ? -9.199 -8.135 -14.684 1.00 88.12 102 HIS A CA 1
ATOM 827 C C . HIS A 1 102 ? -9.606 -7.299 -15.900 1.00 88.12 102 HIS A C 1
ATOM 829 O O . HIS A 1 102 ? -8.899 -7.284 -16.907 1.00 88.12 102 HIS A O 1
ATOM 835 N N . TRP A 1 103 ? -10.704 -6.548 -15.793 1.00 92.19 103 TRP A N 1
ATOM 836 C CA . TRP A 1 103 ? -11.138 -5.626 -16.840 1.00 92.19 103 TRP A CA 1
ATOM 837 C C . TRP A 1 103 ? -10.085 -4.552 -17.126 1.00 92.19 103 TRP A C 1
ATOM 839 O O . TRP A 1 103 ? -9.761 -4.288 -18.284 1.00 92.19 103 TRP A O 1
ATOM 849 N N . HIS A 1 104 ? -9.508 -3.956 -16.079 1.00 89.75 104 HIS A N 1
ATOM 850 C CA . HIS A 1 104 ? -8.467 -2.948 -16.236 1.00 89.75 104 HIS A CA 1
ATOM 851 C C . HIS A 1 104 ? -7.202 -3.539 -16.870 1.00 89.75 104 HIS A C 1
ATOM 853 O O . HIS A 1 104 ? -6.642 -2.936 -17.782 1.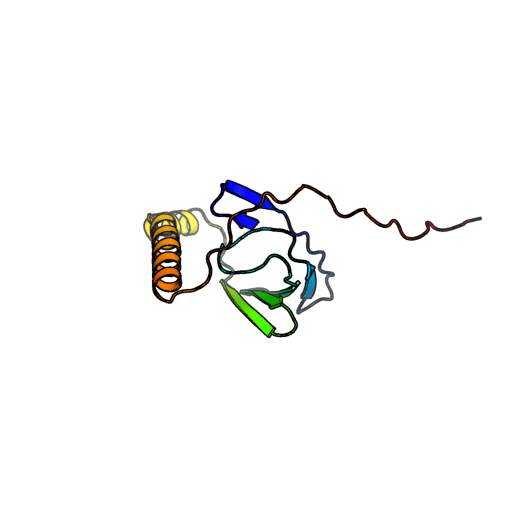00 89.75 104 HIS A O 1
ATOM 859 N N . ALA A 1 105 ? -6.792 -4.744 -16.463 1.00 86.88 105 ALA A N 1
ATOM 860 C CA . ALA A 1 105 ? -5.665 -5.445 -17.072 1.00 86.88 105 ALA A CA 1
ATOM 861 C C . ALA A 1 105 ? -5.892 -5.725 -18.568 1.00 86.88 105 ALA A C 1
ATOM 863 O O . ALA A 1 105 ? -5.003 -5.466 -19.378 1.00 86.88 105 ALA A O 1
ATOM 864 N N . LEU A 1 106 ? -7.093 -6.174 -18.951 1.00 88.50 106 LEU A N 1
ATOM 865 C CA . LEU A 1 106 ? -7.465 -6.374 -20.354 1.00 88.50 106 LEU A CA 1
ATOM 866 C C . LEU A 1 106 ? -7.437 -5.055 -21.137 1.00 88.50 106 LEU A C 1
ATOM 868 O O . LEU A 1 106 ? -6.931 -5.004 -22.254 1.00 88.50 106 LEU A O 1
ATOM 872 N N . HIS A 1 107 ? -7.957 -3.976 -20.554 1.00 89.69 107 HIS A N 1
ATOM 873 C CA . HIS A 1 107 ? -7.940 -2.653 -21.172 1.00 89.69 107 HIS A CA 1
ATOM 874 C C . HIS A 1 107 ? -6.508 -2.130 -21.388 1.00 89.69 107 HIS A C 1
ATOM 876 O O . HIS A 1 107 ? -6.215 -1.599 -22.458 1.00 89.69 107 HIS A O 1
ATOM 882 N N . LEU A 1 108 ? -5.600 -2.320 -20.424 1.00 87.00 108 LEU A N 1
ATOM 883 C CA . LEU A 1 108 ? -4.179 -1.972 -20.565 1.00 87.00 108 LEU A CA 1
ATOM 884 C C . LEU A 1 108 ? -3.484 -2.822 -21.636 1.00 87.00 108 LEU A C 1
ATOM 886 O O . LEU A 1 108 ? -2.755 -2.286 -22.468 1.00 87.00 108 LEU A O 1
ATOM 890 N N . TRP A 1 109 ? -3.766 -4.125 -21.673 1.00 84.06 109 TRP A N 1
ATOM 891 C CA . TRP A 1 109 ? -3.250 -5.016 -22.711 1.00 84.06 109 TRP A CA 1
ATOM 892 C C . TRP A 1 109 ? -3.710 -4.593 -24.111 1.00 84.06 109 TRP A C 1
ATOM 894 O O . TRP A 1 109 ? -2.898 -4.490 -25.027 1.00 84.06 109 TRP A O 1
ATOM 904 N N . ARG A 1 110 ? -4.990 -4.228 -24.267 1.00 88.12 110 ARG A N 1
ATOM 905 C CA . ARG A 1 110 ? -5.530 -3.699 -25.532 1.00 88.12 110 ARG A CA 1
ATOM 906 C C . ARG A 1 110 ? -4.892 -2.377 -25.963 1.00 88.12 110 ARG A C 1
ATOM 908 O O . ARG A 1 110 ? -4.914 -2.069 -27.149 1.00 88.12 110 ARG A O 1
ATOM 915 N N . ARG A 1 111 ? -4.326 -1.602 -25.032 1.00 86.12 111 ARG A N 1
ATOM 916 C CA . ARG A 1 111 ? -3.554 -0.381 -25.325 1.00 86.12 111 ARG A CA 1
ATOM 917 C C . ARG A 1 111 ? -2.081 -0.652 -25.659 1.00 86.12 111 ARG A C 1
ATOM 919 O O . ARG A 1 111 ? -1.332 0.300 -25.844 1.00 86.12 111 ARG A O 1
ATOM 926 N N . GLY A 1 112 ? -1.666 -1.918 -25.745 1.00 83.44 112 GLY A N 1
ATOM 927 C CA . GLY A 1 112 ? -0.322 -2.305 -26.177 1.00 83.44 112 GLY A CA 1
ATOM 928 C C . GLY A 1 112 ? 0.756 -2.177 -25.102 1.00 83.44 112 GLY A C 1
ATOM 929 O O . GLY A 1 112 ? 1.938 -2.147 -25.435 1.00 83.44 112 GLY A O 1
ATOM 930 N N . LEU A 1 113 ? 0.386 -2.094 -23.817 1.00 81.75 113 LEU A N 1
ATOM 931 C CA . LEU A 1 113 ? 1.384 -2.075 -22.749 1.00 81.75 113 LEU A CA 1
ATOM 932 C C . LEU A 1 113 ? 2.144 -3.410 -22.687 1.00 81.75 113 LEU A C 1
ATOM 934 O O . LEU A 1 113 ? 1.511 -4.472 -22.716 1.00 81.75 113 LEU A O 1
ATOM 938 N N . PRO A 1 114 ? 3.484 -3.375 -22.562 1.00 76.56 114 PRO A N 1
ATOM 939 C CA . PRO A 1 114 ? 4.297 -4.579 -22.529 1.00 76.56 114 PRO A CA 1
ATOM 940 C C . PRO A 1 114 ? 3.933 -5.420 -21.306 1.00 76.56 114 PRO A C 1
ATOM 942 O O . PRO A 1 114 ? 3.965 -4.953 -20.165 1.00 76.56 114 PRO A O 1
ATOM 945 N N . PHE A 1 115 ? 3.585 -6.676 -21.561 1.00 76.81 115 PHE A N 1
ATOM 946 C CA . PHE A 1 115 ? 3.278 -7.649 -20.527 1.00 76.81 115 PHE A CA 1
ATOM 947 C C . PHE A 1 115 ? 4.581 -8.281 -20.036 1.00 76.81 115 PHE A C 1
ATOM 949 O O . PHE A 1 115 ? 5.233 -9.028 -20.767 1.00 76.81 115 PHE A O 1
ATOM 956 N N . ARG A 1 116 ? 4.978 -7.988 -18.797 1.00 77.50 116 ARG A N 1
ATOM 957 C CA . ARG A 1 116 ? 6.123 -8.637 -18.154 1.00 77.50 116 ARG A CA 1
ATOM 958 C C . ARG A 1 116 ? 5.651 -9.923 -17.484 1.00 77.50 116 ARG A C 1
ATOM 960 O O . ARG A 1 116 ? 4.621 -9.939 -16.816 1.00 77.50 116 ARG A O 1
ATOM 967 N N . ARG A 1 117 ? 6.394 -11.013 -17.679 1.00 72.62 117 ARG A N 1
ATOM 968 C CA . ARG A 1 117 ? 6.082 -12.305 -17.061 1.00 72.62 117 ARG A CA 1
ATOM 969 C C . ARG A 1 117 ? 6.451 -12.267 -15.578 1.00 72.62 117 ARG A C 1
ATOM 971 O O . ARG A 1 117 ? 7.467 -11.682 -15.209 1.00 72.62 117 ARG A O 1
ATOM 978 N N . HIS A 1 118 ? 5.628 -12.903 -14.746 1.00 69.81 118 HIS A N 1
ATOM 979 C CA . HIS A 1 118 ? 5.939 -13.103 -13.333 1.00 69.81 118 HIS A CA 1
ATOM 980 C C . HIS A 1 118 ? 7.249 -13.877 -13.193 1.00 69.81 118 HIS A C 1
ATOM 982 O O . HIS A 1 118 ? 7.455 -14.900 -13.848 1.00 69.81 118 HIS A O 1
ATOM 988 N N . VAL A 1 119 ? 8.127 -13.352 -12.345 1.00 65.81 119 VAL A N 1
ATOM 989 C CA . VAL A 1 119 ? 9.331 -14.024 -11.866 1.00 65.81 119 VAL A CA 1
ATOM 990 C C . VAL A 1 119 ? 9.150 -14.140 -10.361 1.00 65.81 119 VAL A C 1
ATOM 992 O O . VAL A 1 119 ? 8.859 -13.137 -9.703 1.00 65.81 119 VAL A O 1
ATOM 995 N N . HIS A 1 120 ? 9.268 -15.354 -9.823 1.00 57.03 120 HIS A N 1
ATOM 996 C CA . HIS A 1 120 ? 9.147 -15.579 -8.386 1.00 57.03 120 HIS A CA 1
ATOM 997 C C . HIS A 1 120 ? 10.129 -14.680 -7.633 1.00 57.03 120 HIS A C 1
ATOM 999 O O . HIS A 1 120 ? 11.323 -14.651 -7.932 1.00 57.03 120 HIS A O 1
ATOM 1005 N N . ALA A 1 121 ? 9.623 -13.956 -6.635 1.00 56.88 121 ALA A N 1
ATOM 1006 C CA . ALA A 1 121 ? 10.484 -13.224 -5.725 1.00 56.88 121 ALA A CA 1
ATOM 1007 C C . ALA A 1 121 ? 11.264 -14.243 -4.880 1.00 56.88 121 ALA A C 1
ATOM 1009 O O . ALA A 1 121 ? 10.696 -14.899 -4.004 1.00 56.88 121 ALA A O 1
ATOM 1010 N N . THR A 1 122 ? 12.564 -14.396 -5.145 1.00 48.28 122 THR A N 1
ATOM 1011 C CA . THR A 1 122 ? 13.464 -15.145 -4.262 1.00 48.28 122 THR A CA 1
ATOM 1012 C C . THR A 1 122 ? 13.378 -14.524 -2.874 1.00 48.28 122 THR A C 1
ATOM 1014 O O . THR A 1 122 ? 13.531 -13.313 -2.718 1.00 48.28 122 THR A O 1
ATOM 1017 N N . ARG A 1 123 ? 13.089 -15.342 -1.857 1.00 44.34 123 ARG A N 1
ATOM 1018 C CA . ARG A 1 123 ? 12.964 -14.909 -0.461 1.00 44.34 123 ARG A CA 1
ATOM 1019 C C . ARG A 1 123 ? 14.338 -14.530 0.105 1.00 44.34 123 ARG A C 1
ATOM 1021 O O . ARG A 1 123 ? 14.864 -15.231 0.962 1.00 44.34 123 ARG A O 1
ATOM 1028 N N . THR A 1 124 ? 14.9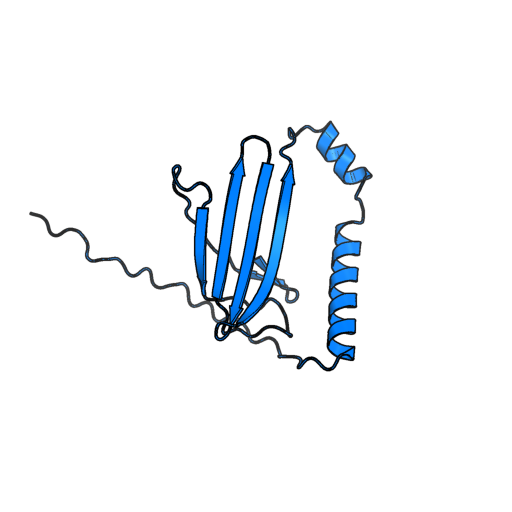07 -13.423 -0.348 1.00 44.41 124 THR A N 1
ATOM 1029 C CA . THR A 1 124 ? 16.036 -12.775 0.316 1.00 44.41 124 THR A CA 1
ATOM 1030 C C . THR A 1 124 ? 15.434 -11.871 1.379 1.00 44.41 124 THR A C 1
ATOM 1032 O O . THR A 1 124 ? 14.953 -10.777 1.093 1.00 44.41 124 THR A O 1
ATOM 1035 N N . GLY A 1 125 ? 15.351 -12.375 2.612 1.00 38.69 125 GLY A N 1
ATOM 1036 C CA . GLY A 1 125 ? 15.064 -11.507 3.750 1.00 38.69 125 GLY A CA 1
ATOM 1037 C C . GLY A 1 125 ? 16.129 -10.407 3.806 1.00 38.69 125 GLY A C 1
ATOM 1038 O O . GLY A 1 125 ? 17.286 -10.698 3.497 1.00 38.69 125 GLY A O 1
ATOM 1039 N N . PRO A 1 126 ? 15.785 -9.160 4.164 1.00 45.97 126 PRO A N 1
ATOM 1040 C CA . PRO A 1 126 ? 16.803 -8.153 4.396 1.00 45.97 126 PRO A CA 1
ATOM 1041 C C . PRO A 1 126 ? 17.727 -8.676 5.495 1.00 45.97 126 PRO A C 1
ATOM 1043 O O . PRO A 1 126 ? 17.276 -8.996 6.600 1.00 45.97 126 PRO A O 1
ATOM 1046 N N . GLY A 1 127 ? 19.014 -8.803 5.167 1.00 39.00 127 GLY A N 1
ATOM 1047 C CA . GLY A 1 127 ? 20.055 -8.887 6.171 1.00 39.00 127 GLY A CA 1
ATOM 1048 C C . GLY A 1 127 ? 19.846 -7.709 7.107 1.00 39.00 127 GLY A C 1
ATOM 1049 O O . GLY A 1 127 ? 19.884 -6.554 6.691 1.00 39.00 127 GLY A O 1
ATOM 1050 N N . ILE A 1 128 ? 19.525 -8.011 8.359 1.00 43.44 128 ILE A N 1
ATOM 1051 C CA . ILE A 1 128 ? 19.619 -7.038 9.431 1.00 43.44 128 ILE A CA 1
ATOM 1052 C C . ILE A 1 128 ? 21.110 -6.720 9.505 1.00 43.44 128 ILE A C 1
ATOM 1054 O O . ILE A 1 128 ? 21.865 -7.482 10.111 1.00 43.44 128 ILE A O 1
ATOM 1058 N N . GLU A 1 129 ? 21.549 -5.641 8.857 1.00 39.25 129 GLU A N 1
ATOM 1059 C CA . GLU A 1 129 ? 22.794 -4.988 9.239 1.00 39.25 129 GLU A CA 1
ATOM 1060 C C . GLU A 1 129 ? 22.604 -4.563 10.694 1.00 39.25 129 GLU A C 1
ATOM 1062 O O . GLU A 1 129 ? 21.957 -3.564 11.018 1.00 39.25 129 GLU A O 1
ATOM 1067 N N . ARG A 1 130 ? 23.088 -5.411 11.606 1.00 36.81 130 ARG A N 1
ATOM 1068 C CA . ARG A 1 130 ? 23.319 -5.012 12.983 1.00 36.81 130 ARG A CA 1
ATOM 1069 C C . ARG A 1 130 ? 24.397 -3.942 12.890 1.00 36.81 130 ARG A C 1
ATOM 1071 O O . ARG A 1 130 ? 25.546 -4.265 12.600 1.00 36.81 130 ARG A O 1
ATOM 1078 N N . GLY A 1 131 ? 24.022 -2.683 13.108 1.00 36.44 131 GLY A N 1
ATOM 1079 C CA . GLY A 1 131 ? 25.001 -1.649 13.429 1.00 36.44 131 GLY A CA 1
ATOM 1080 C C . GLY A 1 131 ? 25.926 -2.156 14.547 1.00 36.44 131 GLY A C 1
ATOM 1081 O O . GLY A 1 131 ? 25.490 -2.992 15.351 1.00 36.44 131 GLY A O 1
ATOM 1082 N N . PRO A 1 132 ? 27.197 -1.720 14.578 1.00 38.38 132 PRO A N 1
ATOM 1083 C CA . PRO A 1 132 ? 28.165 -2.210 15.548 1.00 38.38 132 PRO A CA 1
ATOM 1084 C C . PRO A 1 132 ? 27.585 -2.044 16.955 1.00 38.38 132 PRO A C 1
ATOM 1086 O O . PRO A 1 132 ? 27.167 -0.953 17.345 1.00 38.38 132 PRO A O 1
ATOM 1089 N N . GLY A 1 133 ? 27.470 -3.165 17.672 1.00 40.22 133 GLY A N 1
ATOM 1090 C CA . GLY A 1 133 ? 26.977 -3.182 19.044 1.00 40.22 133 GLY A CA 1
ATOM 1091 C C . GLY A 1 133 ? 27.860 -2.318 19.950 1.00 40.22 133 GLY A C 1
ATOM 1092 O O . GLY A 1 133 ? 29.023 -2.078 19.619 1.00 40.22 133 GLY A O 1
ATOM 1093 N N . PRO A 1 134 ? 27.320 -1.835 21.080 1.00 42.69 134 PRO A N 1
ATOM 1094 C CA . PRO A 1 134 ? 28.070 -0.983 21.987 1.00 42.69 134 PRO A CA 1
ATOM 1095 C C . PRO A 1 134 ? 29.296 -1.738 22.507 1.00 42.69 134 PRO A C 1
ATOM 1097 O O . PRO A 1 134 ? 29.175 -2.825 23.071 1.00 42.69 134 PRO A O 1
ATOM 1100 N N . VAL A 1 135 ? 30.472 -1.145 22.306 1.00 52.69 135 VAL A N 1
ATOM 1101 C CA . VAL A 1 135 ? 31.686 -1.516 23.028 1.00 52.69 135 VAL A CA 1
ATOM 1102 C C . VAL A 1 135 ? 31.558 -0.916 24.420 1.00 52.69 135 VAL A C 1
ATOM 1104 O O . VAL A 1 135 ? 31.508 0.306 24.551 1.00 52.69 135 VAL A O 1
ATOM 1107 N N . ALA A 1 136 ? 31.465 -1.765 25.438 1.00 38.97 136 ALA A N 1
ATOM 1108 C CA . ALA A 1 136 ? 31.739 -1.388 26.819 1.00 38.97 136 ALA A CA 1
ATOM 1109 C C . ALA A 1 136 ? 31.982 -2.636 27.682 1.00 38.97 136 ALA A C 1
ATOM 1111 O O . ALA A 1 136 ? 31.397 -3.687 27.390 1.00 38.97 136 ALA A O 1
ATOM 1112 N N . PRO A 1 137 ? 32.704 -2.509 28.807 1.00 52.78 137 PRO A N 1
ATOM 1113 C CA . PRO A 1 137 ? 33.545 -1.383 29.236 1.00 52.78 137 PRO A CA 1
ATOM 1114 C C . PRO A 1 137 ? 35.031 -1.554 28.878 1.00 52.78 137 PRO A C 1
ATOM 1116 O O . PRO A 1 137 ? 35.523 -2.704 28.877 1.00 52.78 137 PRO A O 1
#

Sequence (137 aa):
VHNTHLERHLYTLRPRAEDVPFVASMDKAFYVSPFIGMDGKYTVHVRDEPNRLSIAINERAADAPLLATSLVLERRRLTNRSVLRMLVRYPFMTQRTIALIHWHALHLWRRGLPFRRHVHATRTGPGIERGPGPVAP

Foldseek 3Di:
DAAPVRDDDDDDDDDDPPPAFPKDKDQQLDDHFQLDDSQKMWIWTWHDDPFKTKIWIWIDHPNHTDDIDIDIDTDDDDDPVVVVCCCVVCVCVVVVVVVVVVVVNVVVVVVVRDGHDDDDRDPPDPDPPPDDDDDDD

Radius of gyration: 19.27 Å; chains: 1; bounding box: 59×29×55 Å

Secondary structure (DSSP, 8-state):
-B-TTS-B--------TT-SSEEEEEE--S---TTS-SS-EEEEEEEEETTEEEEEEEEEETTEEEEEEEEEEE-----HHHHHHHHHH-TTHHHHHHHHHHHHHHHHHHTT---PPP------------PPPP---

pLDDT: mean 81.68, std 15.78, range [36.44, 95.31]